Protein AF-A0A847JVL8-F1 (afdb_monomer)

Structure (mmCIF, N/CA/C/O backbone):
data_AF-A0A847JVL8-F1
#
_entry.id   AF-A0A847JVL8-F1
#
loop_
_atom_site.group_PDB
_atom_site.id
_atom_site.type_symbol
_atom_site.label_atom_id
_atom_site.label_alt_id
_atom_site.label_comp_id
_atom_site.label_asym_id
_atom_site.label_entity_id
_atom_site.label_seq_id
_atom_site.pdbx_PDB_ins_code
_atom_site.Cartn_x
_atom_site.Cartn_y
_atom_site.Cartn_z
_atom_site.occupancy
_atom_site.B_iso_or_equiv
_atom_site.auth_seq_id
_atom_site.auth_comp_id
_atom_site.auth_asym_id
_atom_site.auth_atom_id
_atom_site.pdbx_P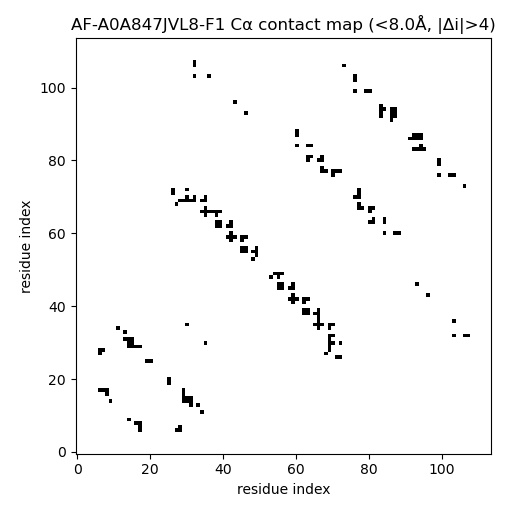DB_model_num
ATOM 1 N N . MET A 1 1 ? 19.037 26.940 -5.414 1.00 39.56 1 MET A N 1
ATOM 2 C CA . MET A 1 1 ? 20.105 25.933 -5.552 1.00 39.56 1 MET A CA 1
ATOM 3 C C . MET A 1 1 ? 19.417 24.586 -5.606 1.00 39.56 1 MET A C 1
ATOM 5 O O . MET A 1 1 ? 18.788 24.220 -4.626 1.00 39.56 1 MET A O 1
ATOM 9 N N . THR A 1 2 ? 19.405 23.917 -6.757 1.00 47.69 2 THR A N 1
ATOM 10 C CA . THR A 1 2 ? 18.968 22.518 -6.842 1.00 47.69 2 THR A CA 1
ATOM 11 C C . THR A 1 2 ? 20.030 21.690 -6.142 1.00 47.69 2 THR A C 1
ATOM 13 O O . THR A 1 2 ? 21.051 21.354 -6.735 1.00 47.69 2 THR A O 1
ATOM 16 N N . GLU A 1 3 ? 19.840 21.480 -4.844 1.00 55.69 3 GLU A N 1
ATOM 17 C CA . GLU A 1 3 ? 20.627 20.542 -4.062 1.00 55.69 3 GLU A CA 1
ATOM 18 C C . GLU A 1 3 ? 20.457 19.184 -4.742 1.00 55.69 3 GLU A C 1
ATOM 20 O O . GLU A 1 3 ? 19.354 18.639 -4.802 1.00 55.69 3 GLU A O 1
ATOM 25 N N . THR A 1 4 ? 21.512 18.705 -5.400 1.00 52.69 4 THR A N 1
ATOM 26 C CA . THR A 1 4 ? 21.492 17.411 -6.072 1.00 52.69 4 THR A CA 1
ATOM 27 C C . THR A 1 4 ? 21.216 16.366 -5.000 1.00 52.69 4 THR A C 1
ATOM 29 O O . THR A 1 4 ? 22.094 16.064 -4.194 1.00 52.69 4 THR A O 1
ATOM 32 N N . LEU A 1 5 ? 19.983 15.859 -4.943 1.00 57.31 5 LEU A N 1
ATOM 33 C CA . LEU A 1 5 ? 19.589 14.796 -4.028 1.00 57.31 5 LEU A CA 1
ATOM 34 C C . LEU A 1 5 ? 20.402 13.554 -4.394 1.00 57.31 5 LEU A C 1
ATOM 36 O O . LEU A 1 5 ? 20.072 12.847 -5.341 1.00 57.31 5 LEU A O 1
ATOM 40 N N . ILE A 1 6 ? 21.507 13.321 -3.681 1.00 60.59 6 ILE A N 1
ATOM 41 C CA . ILE A 1 6 ? 22.305 12.104 -3.829 1.00 60.59 6 ILE A CA 1
ATOM 42 C C . ILE A 1 6 ? 21.497 10.977 -3.174 1.00 60.59 6 ILE A C 1
ATOM 44 O O . ILE A 1 6 ? 21.309 11.005 -1.950 1.00 60.59 6 ILE A O 1
ATOM 48 N N . PRO A 1 7 ? 21.002 9.989 -3.939 1.00 64.19 7 PRO A N 1
ATOM 49 C CA . PRO A 1 7 ? 20.207 8.927 -3.354 1.00 64.19 7 PRO A CA 1
ATOM 50 C C . PRO A 1 7 ? 21.082 8.069 -2.426 1.00 64.19 7 PRO A C 1
ATOM 52 O O . PRO A 1 7 ? 22.225 7.737 -2.742 1.00 64.19 7 PRO A O 1
ATOM 55 N N . LYS A 1 8 ? 20.555 7.724 -1.244 1.00 66.75 8 LYS A N 1
ATOM 56 C CA . LYS A 1 8 ? 21.248 6.878 -0.257 1.00 66.75 8 LYS A CA 1
ATOM 57 C C . LYS A 1 8 ? 20.941 5.400 -0.484 1.00 66.75 8 LYS A C 1
ATOM 59 O O . LYS A 1 8 ? 19.786 5.028 -0.707 1.00 66.75 8 LYS A O 1
ATOM 64 N N . ALA A 1 9 ? 21.965 4.561 -0.332 1.00 67.88 9 ALA A N 1
ATOM 65 C CA . ALA A 1 9 ? 21.848 3.115 -0.480 1.00 67.88 9 ALA A CA 1
ATOM 66 C C . ALA A 1 9 ? 20.924 2.533 0.599 1.00 67.88 9 ALA A C 1
ATOM 68 O O . ALA A 1 9 ? 20.921 2.988 1.749 1.00 67.88 9 ALA A O 1
ATOM 69 N N . LYS A 1 10 ? 20.129 1.523 0.235 1.00 73.44 10 LYS A N 1
ATOM 70 C CA . LYS A 1 10 ? 19.293 0.785 1.194 1.00 73.44 10 LYS A CA 1
ATOM 71 C C . LYS A 1 10 ? 20.093 -0.350 1.821 1.00 73.44 10 LYS A C 1
ATOM 73 O O . LYS A 1 10 ? 21.060 -0.827 1.245 1.00 73.44 10 LYS A O 1
ATOM 78 N N . LYS A 1 11 ? 19.631 -0.827 2.981 1.00 79.62 11 LYS A N 1
ATOM 79 C CA . LYS A 1 11 ? 20.130 -2.069 3.598 1.00 79.62 11 LYS A CA 1
ATOM 80 C C . LYS A 1 11 ? 19.578 -3.347 2.939 1.00 79.62 11 LYS A C 1
ATOM 82 O O . LYS A 1 11 ? 19.970 -4.433 3.338 1.00 79.62 11 LYS A O 1
ATOM 87 N N . CYS A 1 12 ? 18.640 -3.234 1.994 1.00 78.75 12 CYS A N 1
ATOM 88 C CA . CYS A 1 12 ? 18.097 -4.384 1.270 1.00 78.75 12 CYS A CA 1
ATOM 89 C C . CYS A 1 12 ? 19.124 -4.885 0.242 1.00 78.75 12 CYS A C 1
ATOM 91 O O . CYS A 1 12 ? 19.646 -4.081 -0.527 1.00 78.75 12 CYS A O 1
ATOM 93 N N . GLY A 1 13 ? 19.397 -6.194 0.239 1.00 78.38 13 GLY A N 1
ATOM 94 C CA . GLY A 1 13 ? 20.389 -6.819 -0.644 1.00 78.38 13 GLY A CA 1
ATOM 95 C C . GLY A 1 13 ? 19.943 -6.977 -2.101 1.00 78.38 13 GLY A C 1
ATOM 96 O O . GLY A 1 13 ? 20.796 -7.079 -2.973 1.00 78.38 13 GLY A O 1
ATOM 97 N N . ASN A 1 14 ? 18.631 -6.941 -2.361 1.00 81.31 14 ASN A N 1
ATOM 98 C CA . ASN A 1 14 ? 18.052 -7.149 -3.693 1.00 81.31 14 ASN A CA 1
ATOM 99 C C . ASN A 1 14 ? 17.703 -5.835 -4.411 1.00 81.31 14 ASN A C 1
ATOM 101 O O . ASN A 1 14 ? 17.190 -5.857 -5.529 1.00 81.31 14 ASN A O 1
ATOM 105 N N . CYS A 1 15 ? 17.959 -4.678 -3.788 1.00 77.44 15 CYS A N 1
ATOM 106 C CA . CYS A 1 15 ? 17.796 -3.397 -4.468 1.00 77.44 15 CYS A CA 1
ATOM 107 C C . CYS A 1 15 ? 18.877 -3.213 -5.538 1.00 77.44 15 CYS A C 1
ATOM 109 O O . CYS A 1 15 ? 20.048 -3.502 -5.269 1.00 77.44 15 CYS A O 1
ATOM 111 N N . PRO A 1 16 ? 18.523 -2.673 -6.717 1.00 71.69 16 PRO A N 1
ATOM 112 C CA . PRO A 1 16 ? 19.517 -2.352 -7.723 1.00 71.69 16 PRO A CA 1
ATOM 113 C C . PRO A 1 16 ? 20.543 -1.352 -7.159 1.00 71.69 16 PRO A C 1
ATOM 115 O O . PRO A 1 16 ? 20.204 -0.522 -6.303 1.00 71.69 16 PRO A O 1
ATOM 118 N N . PRO A 1 17 ? 21.810 -1.424 -7.610 1.00 65.94 17 PRO A N 1
ATOM 119 C CA . PRO A 1 17 ? 22.843 -0.509 -7.152 1.00 65.94 17 PRO A CA 1
ATOM 120 C C . PRO A 1 17 ? 22.453 0.940 -7.462 1.00 65.94 17 PRO A C 1
ATOM 122 O O . PRO A 1 17 ? 21.708 1.214 -8.402 1.00 65.94 17 PRO A O 1
ATOM 125 N N . LEU A 1 18 ? 22.991 1.879 -6.680 1.00 65.56 18 LEU A N 1
ATOM 126 C CA . LEU A 1 18 ? 22.874 3.313 -6.946 1.00 65.56 18 LEU A CA 1
ATOM 127 C C . LEU A 1 18 ? 23.564 3.653 -8.270 1.00 65.56 18 LEU A C 1
ATOM 129 O O . LEU A 1 18 ? 24.734 4.025 -8.308 1.00 65.56 18 LEU A O 1
ATOM 133 N N . VAL A 1 19 ? 22.833 3.521 -9.366 1.00 58.25 19 VAL A N 1
ATOM 134 C CA . VAL A 1 19 ? 23.227 4.033 -10.671 1.00 58.25 19 VAL A CA 1
ATOM 135 C C . VAL A 1 19 ? 22.430 5.312 -10.872 1.00 58.25 19 VAL A C 1
ATOM 137 O O . VAL A 1 19 ? 21.218 5.308 -10.693 1.00 58.25 19 VAL A O 1
ATOM 140 N N . VAL A 1 20 ? 23.094 6.417 -11.208 1.00 55.91 20 VAL A N 1
ATOM 141 C CA . VAL A 1 20 ? 22.429 7.649 -11.658 1.00 55.91 20 VAL A CA 1
ATOM 142 C C . VAL A 1 20 ? 22.221 7.508 -13.173 1.00 55.91 20 VAL A C 1
ATOM 144 O O . VAL A 1 20 ? 23.179 7.717 -13.924 1.00 55.91 20 VAL A O 1
ATOM 147 N N . PRO A 1 21 ? 21.048 7.066 -13.674 1.00 51.31 21 PRO A N 1
ATOM 148 C CA . PRO A 1 21 ? 20.841 6.900 -15.105 1.00 51.31 21 PRO A CA 1
ATOM 149 C C . PRO A 1 21 ? 20.854 8.248 -15.835 1.00 51.31 21 PRO A C 1
ATOM 151 O O . PRO A 1 21 ? 20.365 9.257 -15.341 1.00 51.31 21 PRO A O 1
ATOM 154 N N . ARG A 1 22 ? 21.356 8.242 -17.077 1.00 47.38 22 ARG A N 1
ATOM 155 C CA . ARG A 1 22 ? 21.321 9.386 -18.013 1.00 47.38 22 ARG A CA 1
ATOM 156 C C . ARG A 1 22 ? 19.922 9.673 -18.596 1.00 47.38 22 ARG A C 1
ATOM 158 O O . ARG A 1 22 ? 19.805 10.483 -19.510 1.00 47.38 22 ARG A O 1
ATOM 165 N N . ARG A 1 23 ? 18.876 8.965 -18.149 1.00 47.88 23 ARG A N 1
ATOM 166 C CA . ARG A 1 23 ? 17.490 9.140 -18.621 1.00 47.88 23 ARG A CA 1
ATOM 167 C C . ARG A 1 23 ? 16.753 10.150 -17.743 1.00 47.88 23 ARG A C 1
ATOM 169 O O . ARG A 1 23 ? 17.038 10.275 -16.562 1.00 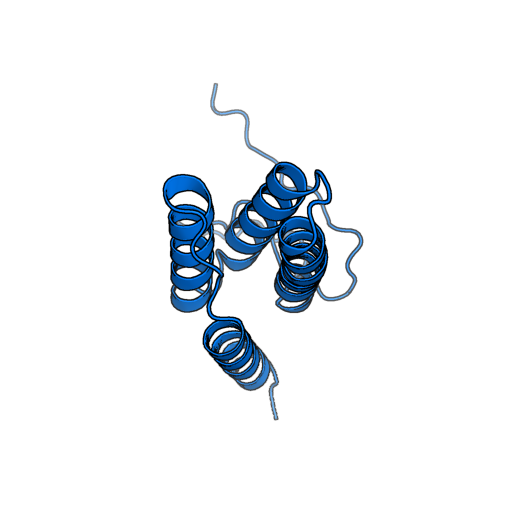47.88 23 ARG A O 1
ATOM 176 N N . SER A 1 24 ? 15.781 10.834 -18.340 1.00 50.91 24 SER A N 1
ATOM 177 C CA . SER A 1 24 ? 15.000 11.936 -17.759 1.00 50.91 24 SER A CA 1
ATOM 178 C C . SER A 1 24 ? 14.103 11.567 -16.568 1.00 50.91 24 SER A C 1
ATOM 180 O O . SER A 1 24 ? 13.550 12.472 -15.951 1.00 50.91 24 SER A O 1
ATOM 182 N N . TYR A 1 25 ? 13.962 10.282 -16.227 1.00 52.34 25 TYR A N 1
ATOM 183 C CA . TYR A 1 25 ? 13.251 9.837 -15.029 1.00 52.34 25 TYR A CA 1
ATOM 184 C C . TYR A 1 25 ? 14.159 8.940 -14.186 1.00 52.34 25 TYR A C 1
ATOM 186 O O . TYR A 1 25 ? 14.300 7.743 -14.437 1.00 52.34 25 TYR A O 1
ATOM 194 N N . THR A 1 26 ? 14.821 9.553 -13.213 1.00 54.72 26 THR A N 1
ATOM 195 C CA . THR A 1 26 ? 15.484 8.878 -12.100 1.00 54.72 26 THR A CA 1
ATOM 196 C C . THR A 1 26 ? 14.423 8.633 -11.026 1.00 54.72 26 THR A C 1
ATOM 198 O O . THR A 1 26 ? 13.908 9.620 -10.494 1.00 54.72 26 THR A O 1
ATOM 201 N N . PRO A 1 27 ? 14.093 7.376 -10.667 1.00 58.91 27 PRO A N 1
ATOM 202 C CA . PRO A 1 27 ? 13.374 7.116 -9.426 1.00 58.91 27 PRO A CA 1
ATOM 203 C C . PRO A 1 27 ? 14.122 7.802 -8.284 1.00 58.91 27 PRO A C 1
ATOM 205 O O . PRO A 1 27 ? 15.358 7.776 -8.249 1.00 58.91 27 PRO A O 1
ATOM 208 N N . THR A 1 28 ? 13.396 8.412 -7.351 1.00 60.78 28 THR A N 1
ATOM 209 C CA . THR A 1 28 ? 14.016 9.190 -6.262 1.00 60.78 28 THR A CA 1
ATOM 210 C C . THR A 1 28 ? 14.935 8.303 -5.409 1.00 60.78 28 THR A C 1
ATOM 212 O O . THR A 1 28 ? 15.902 8.778 -4.807 1.00 60.78 28 THR A O 1
ATOM 215 N N . ARG A 1 29 ? 14.678 6.985 -5.406 1.00 64.56 29 ARG A N 1
ATOM 216 C CA . ARG A 1 29 ? 15.486 5.962 -4.743 1.00 64.56 29 ARG A CA 1
ATOM 217 C C . ARG A 1 29 ? 15.361 4.610 -5.479 1.00 64.56 29 ARG A C 1
ATOM 219 O O . ARG A 1 29 ? 14.237 4.179 -5.707 1.00 64.56 29 ARG A O 1
ATOM 226 N N . PRO A 1 30 ? 16.462 3.912 -5.823 1.00 73.88 30 PRO A N 1
ATOM 227 C CA . PRO A 1 30 ? 16.389 2.593 -6.461 1.00 73.88 30 PRO A CA 1
ATOM 228 C C . PRO A 1 30 ? 15.775 1.565 -5.508 1.00 73.88 30 PRO A C 1
ATOM 230 O O . PRO A 1 30 ? 16.287 1.369 -4.408 1.00 73.88 30 PRO A O 1
ATOM 233 N N . SER A 1 31 ? 14.685 0.923 -5.911 1.00 84.81 31 SER A N 1
ATOM 234 C CA . SER A 1 31 ? 13.860 0.047 -5.068 1.00 84.81 31 SER A CA 1
ATOM 235 C C . SER A 1 31 ? 13.740 -1.335 -5.709 1.00 84.81 31 SER A C 1
ATOM 237 O O . SER A 1 31 ? 13.928 -1.474 -6.909 1.00 84.81 31 SER A O 1
ATOM 239 N N . CYS A 1 32 ? 13.456 -2.372 -4.920 1.00 89.56 32 CYS A N 1
ATOM 240 C CA . CYS A 1 32 ? 13.084 -3.688 -5.449 1.00 89.56 32 CYS A CA 1
ATOM 241 C C . CYS A 1 32 ? 11.657 -4.032 -5.024 1.00 89.56 32 CYS A C 1
ATOM 243 O O . CYS A 1 32 ? 11.117 -3.427 -4.092 1.00 89.56 32 CYS A O 1
ATOM 245 N N . ILE A 1 33 ? 11.067 -5.033 -5.676 1.00 92.75 33 ILE A N 1
ATOM 246 C CA . ILE A 1 33 ? 9.687 -5.440 -5.398 1.00 92.75 33 ILE A CA 1
ATOM 247 C C . ILE A 1 33 ? 9.496 -5.875 -3.937 1.00 92.75 33 ILE A C 1
ATOM 249 O O . ILE A 1 33 ? 8.495 -5.537 -3.317 1.00 92.75 33 ILE A O 1
ATOM 253 N N . GLU A 1 34 ? 10.511 -6.491 -3.328 1.00 93.00 34 GLU A N 1
ATOM 254 C CA . GLU A 1 34 ? 10.496 -6.889 -1.914 1.00 93.00 34 GLU A CA 1
ATOM 255 C C . GLU A 1 34 ? 10.411 -5.693 -0.957 1.00 93.00 34 GLU A C 1
ATOM 257 O O . GLU A 1 34 ? 9.858 -5.800 0.139 1.00 93.00 34 GLU A O 1
ATOM 262 N N . CYS A 1 35 ? 10.948 -4.530 -1.342 1.00 94.06 35 CYS A N 1
ATOM 263 C CA . CYS A 1 35 ? 10.786 -3.327 -0.534 1.00 94.06 35 CYS A CA 1
ATOM 264 C C . CYS A 1 35 ? 9.336 -2.838 -0.575 1.00 94.06 35 CYS A C 1
ATOM 266 O O . CYS A 1 35 ? 8.804 -2.506 0.486 1.00 94.06 35 CYS A O 1
ATOM 268 N N . VAL A 1 36 ? 8.685 -2.866 -1.744 1.00 95.81 36 VAL A N 1
ATOM 269 C CA . VAL A 1 36 ? 7.250 -2.562 -1.871 1.00 95.81 36 VAL A CA 1
ATOM 270 C C . VAL A 1 36 ? 6.432 -3.519 -1.004 1.00 95.81 36 VAL A C 1
ATOM 272 O O . VAL A 1 36 ? 5.646 -3.073 -0.169 1.00 95.81 36 VAL A O 1
ATOM 275 N N . GLU A 1 37 ? 6.678 -4.825 -1.123 1.00 96.12 37 GLU A N 1
ATOM 276 C CA . GLU A 1 37 ? 5.993 -5.872 -0.353 1.00 96.12 37 GLU A CA 1
ATOM 277 C C . GLU A 1 37 ? 6.162 -5.700 1.152 1.00 96.12 37 GLU A C 1
ATOM 279 O O . GLU A 1 37 ? 5.190 -5.776 1.899 1.00 96.12 37 GLU A O 1
ATOM 284 N N . LYS A 1 38 ? 7.379 -5.404 1.616 1.00 96.50 38 LYS A N 1
ATOM 285 C CA . LYS A 1 38 ? 7.652 -5.135 3.032 1.00 96.50 38 LYS A CA 1
ATOM 286 C C . LYS A 1 38 ? 6.790 -3.982 3.558 1.00 96.50 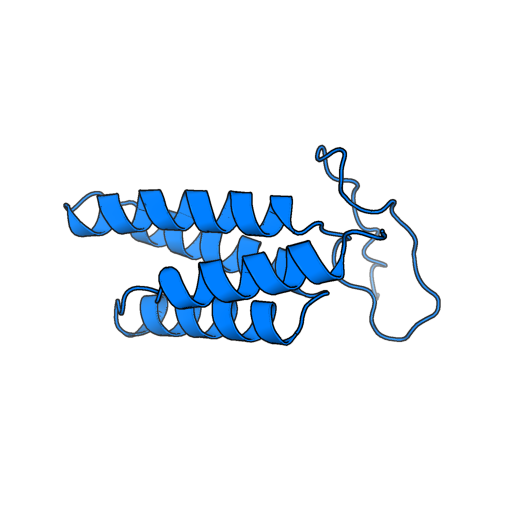38 LYS A C 1
ATOM 288 O O . LYS A 1 38 ? 6.266 -4.068 4.669 1.00 96.50 38 LYS A O 1
ATOM 293 N N . HIS A 1 39 ? 6.649 -2.898 2.793 1.00 98.19 39 HIS A N 1
ATOM 294 C CA . HIS A 1 39 ? 5.833 -1.756 3.208 1.00 98.19 39 HIS A CA 1
ATOM 295 C C . HIS A 1 39 ? 4.327 -2.056 3.113 1.00 98.19 39 HIS A C 1
ATOM 297 O O . HIS A 1 39 ? 3.598 -1.727 4.048 1.00 98.19 39 HIS A O 1
ATOM 303 N N . LEU A 1 40 ? 3.867 -2.757 2.072 1.00 98.12 40 LEU A N 1
ATOM 304 C CA . LEU A 1 40 ? 2.471 -3.200 1.963 1.00 98.12 40 LEU A CA 1
ATOM 305 C C . LEU A 1 40 ? 2.078 -4.187 3.068 1.00 98.12 40 LEU A C 1
ATOM 307 O O . LEU A 1 40 ? 1.014 -4.032 3.660 1.00 98.12 40 LEU A O 1
ATOM 311 N N . GLY A 1 41 ? 2.945 -5.138 3.417 1.00 98.00 41 GLY A N 1
ATOM 312 C CA . GLY A 1 41 ? 2.713 -6.080 4.513 1.00 98.00 41 GLY A CA 1
ATOM 313 C C . GLY A 1 41 ? 2.599 -5.380 5.869 1.00 98.00 41 GLY A C 1
ATOM 314 O O . GLY A 1 41 ? 1.700 -5.681 6.653 1.00 98.00 41 GLY A O 1
ATOM 315 N N . ALA A 1 42 ? 3.446 -4.379 6.129 1.00 98.38 42 ALA A N 1
ATOM 316 C CA . ALA A 1 42 ? 3.321 -3.556 7.330 1.00 98.38 42 ALA A CA 1
ATOM 317 C C . ALA A 1 42 ? 1.999 -2.765 7.351 1.00 98.38 42 ALA A C 1
ATOM 319 O O . ALA A 1 42 ? 1.331 -2.712 8.384 1.00 98.38 42 ALA A O 1
ATOM 320 N N . ALA A 1 43 ? 1.586 -2.185 6.218 1.00 98.31 43 ALA A N 1
ATOM 321 C CA . ALA A 1 43 ? 0.298 -1.503 6.111 1.00 98.31 43 ALA A CA 1
ATOM 322 C C . ALA A 1 43 ? -0.884 -2.458 6.341 1.00 98.31 43 ALA A C 1
ATOM 324 O O . ALA A 1 43 ? -1.811 -2.102 7.062 1.00 98.31 43 ALA A O 1
ATOM 325 N N . TYR A 1 44 ? -0.837 -3.669 5.782 1.00 98.19 44 TYR A N 1
ATOM 326 C CA . TYR A 1 44 ? -1.874 -4.691 5.932 1.00 98.19 44 TYR A CA 1
ATOM 327 C C . TYR A 1 44 ? -2.149 -5.028 7.404 1.00 98.19 44 TYR A C 1
ATOM 329 O O . TYR A 1 44 ? -3.297 -4.980 7.854 1.00 98.19 44 TYR A O 1
ATOM 337 N N . VAL A 1 45 ? -1.091 -5.307 8.174 1.00 97.94 45 VAL A N 1
ATOM 338 C CA . VAL A 1 45 ? -1.204 -5.614 9.609 1.00 97.94 45 VAL A CA 1
ATOM 339 C C . VAL A 1 45 ? -1.788 -4.422 10.365 1.00 97.94 45 VAL A C 1
ATOM 341 O O . VAL A 1 45 ? -2.807 -4.557 11.038 1.00 97.94 45 VAL A O 1
ATOM 344 N N . LEU A 1 46 ? -1.209 -3.233 10.182 1.00 97.88 46 LEU A N 1
ATOM 345 C CA . LEU A 1 46 ? -1.620 -2.039 10.923 1.00 97.88 46 LEU A CA 1
ATOM 346 C C . LEU A 1 46 ? -3.048 -1.586 10.582 1.00 97.88 46 LEU A C 1
ATOM 348 O O . LEU A 1 46 ? -3.734 -1.045 11.447 1.00 97.88 46 LEU A O 1
ATOM 352 N N . LEU A 1 47 ? -3.513 -1.783 9.342 1.00 96.94 47 LEU A N 1
ATOM 353 C CA . LEU A 1 47 ? -4.903 -1.506 8.962 1.00 96.94 47 LEU A CA 1
ATOM 354 C C . LEU A 1 47 ? -5.878 -2.528 9.542 1.00 96.94 47 LEU A C 1
ATOM 356 O O . LEU A 1 47 ? -6.992 -2.153 9.905 1.00 96.94 47 LEU A O 1
ATOM 360 N N . THR A 1 48 ? -5.463 -3.787 9.669 1.00 95.94 48 THR A N 1
ATOM 361 C CA . THR A 1 48 ? -6.259 -4.821 10.341 1.00 95.94 48 THR A CA 1
ATOM 362 C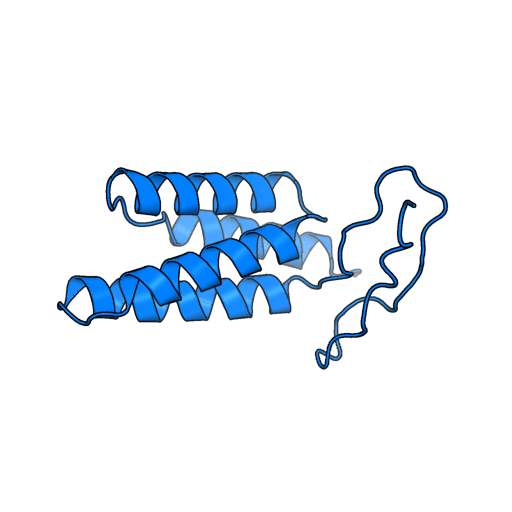 C . THR A 1 48 ? -6.425 -4.484 11.822 1.00 95.94 48 THR A C 1
ATOM 364 O O . THR A 1 48 ? -7.550 -4.390 12.301 1.00 95.94 48 THR A O 1
ATOM 367 N N . GLU A 1 49 ? -5.334 -4.159 12.515 1.00 96.75 49 GLU A N 1
ATOM 368 C CA . GLU A 1 49 ? -5.372 -3.707 13.912 1.00 96.75 49 GLU A CA 1
ATOM 369 C C . GLU A 1 49 ? -6.172 -2.398 14.060 1.00 96.75 49 GLU A C 1
ATOM 371 O O . GLU A 1 49 ? -6.966 -2.229 14.984 1.00 96.75 49 GLU A O 1
ATOM 376 N N . ALA A 1 50 ? -6.045 -1.460 13.119 1.00 95.00 50 ALA A N 1
ATOM 377 C CA . ALA A 1 50 ? -6.837 -0.234 13.152 1.00 95.00 50 ALA A CA 1
ATOM 378 C C . ALA A 1 50 ? -8.352 -0.491 13.065 1.00 95.00 50 ALA A C 1
ATOM 380 O O . ALA A 1 50 ? -9.125 0.261 13.660 1.00 95.00 50 ALA A O 1
ATOM 381 N N . ARG A 1 51 ? -8.792 -1.549 12.366 1.00 93.38 51 ARG A N 1
ATOM 382 C CA . ARG A 1 51 ? -10.208 -1.964 12.336 1.00 93.38 51 ARG A CA 1
ATOM 383 C C . ARG A 1 51 ? -10.687 -2.534 13.668 1.00 93.38 51 ARG A C 1
ATOM 385 O O . ARG A 1 51 ? -11.873 -2.434 13.961 1.00 93.38 51 ARG A O 1
ATOM 392 N N . GLU A 1 52 ? -9.783 -3.087 14.469 1.00 94.19 52 GLU A N 1
ATOM 393 C CA . GLU A 1 52 ? -10.062 -3.562 15.830 1.00 94.19 52 GLU A CA 1
ATOM 394 C C . GLU A 1 52 ? -10.024 -2.430 16.875 1.00 94.19 52 GLU A C 1
ATOM 396 O O . GLU A 1 52 ? -10.288 -2.657 18.053 1.00 94.19 52 GLU A O 1
ATOM 401 N N . GLY A 1 53 ? -9.748 -1.190 16.450 1.00 92.69 53 GLY A N 1
ATOM 402 C CA . GLY A 1 53 ? -9.768 -0.000 17.304 1.00 92.69 53 GLY A CA 1
ATOM 403 C C . GLY A 1 53 ? -8.395 0.452 17.803 1.00 92.69 53 GLY A C 1
ATOM 404 O O . GLY A 1 53 ? -8.315 1.417 18.565 1.00 92.69 53 GLY A O 1
ATOM 405 N N . TYR A 1 54 ? -7.303 -0.184 17.365 1.00 94.88 54 TYR A N 1
ATOM 406 C CA . TYR A 1 54 ? -5.953 0.262 17.707 1.00 94.88 54 TYR A CA 1
ATOM 407 C C . TYR A 1 54 ? -5.569 1.555 16.964 1.00 94.88 54 TYR A C 1
ATOM 409 O O . TYR A 1 54 ? -5.894 1.771 15.794 1.00 94.88 54 TYR A O 1
ATOM 417 N N . ALA A 1 55 ? -4.815 2.434 17.628 1.00 93.25 55 ALA A N 1
ATOM 418 C CA . ALA A 1 55 ? -4.441 3.753 17.108 1.00 93.25 55 ALA A CA 1
ATOM 419 C C . ALA A 1 55 ? -3.272 3.713 16.094 1.00 93.25 55 ALA A C 1
ATOM 421 O O . ALA A 1 55 ? -2.288 4.444 16.227 1.00 93.25 55 ALA A O 1
ATOM 422 N N . TYR A 1 56 ? -3.366 2.869 15.062 1.00 95.56 56 TYR A N 1
ATOM 423 C CA . TYR A 1 56 ? -2.298 2.651 14.073 1.00 95.56 56 TYR A CA 1
ATOM 424 C C . TYR A 1 56 ? -2.560 3.243 12.688 1.00 95.56 56 TYR A C 1
ATOM 426 O O . TYR A 1 56 ? -1.679 3.202 11.829 1.00 95.56 56 TYR A O 1
ATOM 434 N N . ARG A 1 57 ? -3.719 3.878 12.482 1.00 94.38 57 ARG A N 1
ATO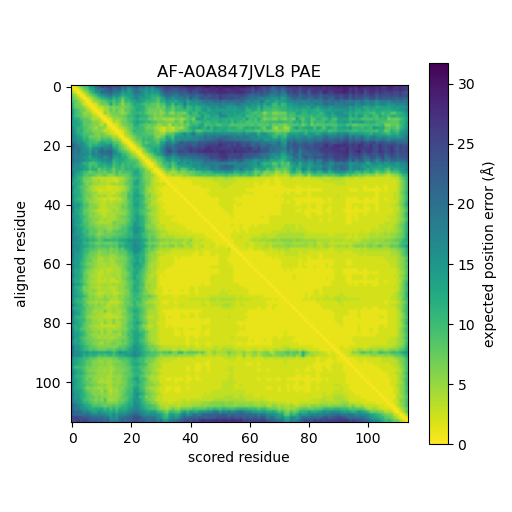M 435 C CA . ARG A 1 57 ? -4.155 4.441 11.190 1.00 94.38 57 ARG A CA 1
ATOM 436 C C . ARG A 1 57 ? -3.094 5.314 10.514 1.00 94.38 57 ARG A C 1
ATOM 438 O O . ARG A 1 57 ? -2.754 5.089 9.357 1.00 94.38 57 ARG A O 1
ATOM 445 N N . LEU A 1 58 ? -2.527 6.279 11.242 1.00 96.06 58 LEU A N 1
ATOM 446 C CA . LEU A 1 58 ? -1.506 7.183 10.694 1.00 96.06 58 LEU A CA 1
ATOM 447 C C . LEU A 1 58 ? -0.222 6.441 10.303 1.00 96.06 58 LEU A C 1
ATOM 449 O O . LEU A 1 58 ? 0.376 6.741 9.272 1.00 96.06 58 LEU A O 1
ATOM 453 N N . ARG A 1 59 ? 0.182 5.443 11.098 1.00 97.50 59 ARG A N 1
ATOM 454 C CA . ARG A 1 59 ? 1.356 4.619 10.796 1.00 97.50 59 ARG A CA 1
ATOM 455 C C . ARG A 1 59 ? 1.115 3.772 9.547 1.00 97.50 59 ARG A C 1
ATOM 457 O O . ARG A 1 59 ? 1.978 3.724 8.678 1.00 97.50 59 ARG A O 1
ATOM 464 N N . ALA A 1 60 ? -0.064 3.168 9.428 1.00 97.75 60 ALA A N 1
ATOM 465 C CA . ALA A 1 60 ? -0.451 2.388 8.261 1.00 97.75 60 ALA A CA 1
ATOM 466 C C . ALA A 1 60 ? -0.446 3.226 6.972 1.00 97.75 60 ALA A C 1
ATOM 468 O O . ALA A 1 60 ? 0.111 2.811 5.960 1.00 97.75 60 ALA A O 1
ATOM 469 N N . VAL A 1 61 ? -0.987 4.447 7.035 1.00 97.62 61 VAL A N 1
ATOM 470 C CA . VAL A 1 61 ? -0.937 5.420 5.932 1.00 97.62 61 VAL A CA 1
ATOM 471 C C . VAL A 1 61 ? 0.504 5.760 5.545 1.00 97.62 61 VAL A C 1
ATOM 473 O O . VAL A 1 61 ? 0.806 5.846 4.356 1.00 97.62 61 VAL A O 1
ATOM 476 N N . GLY A 1 62 ? 1.398 5.917 6.526 1.00 98.00 62 GLY A N 1
ATOM 477 C CA . GLY A 1 62 ? 2.829 6.096 6.275 1.00 98.00 62 GLY A CA 1
ATOM 478 C C . GLY A 1 62 ? 3.436 4.918 5.511 1.00 98.00 62 GLY A C 1
ATOM 479 O O . GLY A 1 62 ? 4.140 5.123 4.530 1.00 98.00 62 GLY A O 1
ATOM 480 N N . HIS A 1 63 ? 3.100 3.681 5.881 1.00 98.44 63 HIS A N 1
ATOM 481 C CA . HIS A 1 63 ? 3.566 2.498 5.151 1.00 98.44 63 HIS A CA 1
ATOM 482 C C . HIS A 1 63 ? 3.007 2.405 3.725 1.00 98.44 63 HIS A C 1
ATOM 484 O O . HIS A 1 63 ? 3.748 2.027 2.823 1.00 98.44 63 HIS A O 1
ATOM 490 N N . LEU A 1 64 ? 1.753 2.807 3.488 1.00 98.25 64 LEU A N 1
ATOM 491 C CA . LEU A 1 64 ? 1.213 2.911 2.127 1.00 98.25 64 LEU A CA 1
ATOM 492 C C . LEU A 1 64 ? 1.947 3.973 1.293 1.00 98.25 64 LEU A C 1
ATOM 494 O O . LEU A 1 64 ? 2.171 3.764 0.106 1.00 98.25 64 LEU A O 1
ATOM 498 N N . PHE A 1 65 ? 2.340 5.096 1.900 1.00 97.44 65 PHE A N 1
ATOM 499 C CA . PHE A 1 65 ? 3.128 6.127 1.219 1.00 97.44 65 PHE A CA 1
ATOM 500 C C . PHE A 1 65 ? 4.531 5.630 0.848 1.00 97.44 65 PHE A C 1
ATOM 502 O O . PHE A 1 65 ? 4.967 5.827 -0.280 1.00 97.44 65 PHE A O 1
ATOM 509 N N . GLU A 1 66 ? 5.215 4.940 1.762 1.00 96.62 66 GLU A N 1
ATOM 510 C CA . GLU A 1 66 ? 6.516 4.328 1.466 1.00 96.62 66 GLU A CA 1
ATOM 511 C C . GLU A 1 66 ? 6.389 3.270 0.360 1.00 96.62 66 GLU A C 1
ATOM 513 O O . GLU A 1 66 ? 7.197 3.246 -0.559 1.00 96.62 66 GLU A O 1
ATOM 518 N N . ALA A 1 67 ? 5.347 2.430 0.385 1.00 97.31 67 ALA A N 1
ATOM 519 C CA . ALA A 1 67 ? 5.094 1.468 -0.688 1.00 97.31 67 ALA A CA 1
ATOM 520 C C . ALA A 1 67 ? 4.861 2.153 -2.050 1.00 97.31 67 ALA A C 1
ATOM 522 O O . ALA A 1 67 ? 5.349 1.664 -3.067 1.00 97.31 67 ALA A O 1
ATOM 523 N N . GLU A 1 68 ? 4.148 3.285 -2.075 1.00 96.62 68 GLU A N 1
ATOM 524 C CA . GLU A 1 68 ? 3.947 4.096 -3.284 1.00 96.62 68 GLU A CA 1
ATOM 525 C C . GLU A 1 68 ? 5.278 4.632 -3.831 1.00 96.62 68 GLU A C 1
ATOM 527 O O . GLU A 1 68 ? 5.522 4.532 -5.036 1.00 96.62 68 GLU A O 1
ATOM 532 N N . ASP A 1 69 ? 6.140 5.182 -2.970 1.00 93.56 69 ASP A N 1
ATOM 533 C CA . ASP A 1 69 ? 7.451 5.715 -3.367 1.00 93.56 69 ASP A CA 1
ATOM 534 C C . ASP A 1 69 ? 8.383 4.606 -3.879 1.00 93.56 69 ASP A C 1
ATOM 536 O O . ASP A 1 69 ? 9.018 4.733 -4.927 1.00 93.56 69 ASP A O 1
ATOM 540 N N . GLU A 1 70 ? 8.392 3.464 -3.193 1.00 92.94 70 GLU A N 1
ATOM 541 C CA . GLU A 1 70 ? 9.179 2.290 -3.566 1.00 92.94 70 GLU A CA 1
ATOM 542 C C . GLU A 1 70 ? 8.721 1.677 -4.903 1.00 92.94 70 GLU A C 1
ATOM 544 O O . GLU A 1 70 ? 9.515 1.030 -5.583 1.00 92.94 70 GLU A O 1
ATOM 549 N N . ALA A 1 71 ? 7.470 1.907 -5.313 1.00 93.88 71 ALA A N 1
ATOM 550 C CA . ALA A 1 71 ? 6.894 1.360 -6.537 1.00 93.88 71 ALA A CA 1
ATOM 551 C C . ALA A 1 71 ? 7.065 2.245 -7.787 1.00 93.88 71 ALA A C 1
ATOM 553 O O . ALA A 1 71 ? 6.547 1.879 -8.840 1.00 93.88 71 ALA A O 1
ATOM 554 N N . GLN A 1 72 ? 7.778 3.381 -7.716 1.00 90.12 72 GLN A N 1
ATOM 555 C CA . GLN A 1 72 ? 7.936 4.341 -8.832 1.00 90.12 72 GLN A CA 1
ATOM 556 C C . GLN A 1 72 ? 8.405 3.717 -10.161 1.00 90.12 72 GLN A C 1
ATOM 558 O O . GLN A 1 72 ? 8.088 4.239 -11.228 1.00 90.12 72 GLN A O 1
ATOM 563 N N . GLU A 1 73 ? 9.148 2.608 -10.113 1.00 88.50 73 GLU A N 1
ATOM 564 C CA . GLU A 1 73 ? 9.618 1.883 -11.301 1.00 88.50 73 GLU A CA 1
ATOM 565 C C . GLU A 1 73 ? 8.502 1.108 -12.031 1.00 88.50 73 GLU A C 1
ATOM 567 O O . GLU A 1 73 ? 8.623 0.835 -13.225 1.00 88.50 73 GLU A O 1
ATOM 572 N N . TRP A 1 74 ? 7.387 0.806 -11.357 1.00 92.25 74 TRP A N 1
ATOM 573 C CA . TRP A 1 74 ? 6.252 0.050 -11.895 1.00 92.25 74 TRP A CA 1
ATOM 574 C C . TRP A 1 74 ? 4.985 0.923 -11.908 1.00 92.25 74 TRP A C 1
ATOM 576 O O . TRP A 1 74 ? 4.216 0.897 -10.945 1.00 92.25 74 TRP A O 1
ATOM 586 N N . PRO A 1 75 ? 4.712 1.683 -12.991 1.00 91.94 75 PRO A N 1
ATOM 587 C CA . PRO A 1 75 ? 3.660 2.704 -13.010 1.00 91.94 75 PRO A CA 1
ATOM 588 C C . PRO A 1 75 ? 2.261 2.201 -12.637 1.00 91.94 75 PRO A C 1
ATOM 590 O O . PRO A 1 75 ? 1.531 2.894 -11.931 1.00 91.94 75 PRO A O 1
ATOM 593 N N . GLU A 1 76 ? 1.885 0.995 -13.077 1.00 95.12 76 GLU A N 1
ATOM 594 C CA . GLU A 1 76 ? 0.584 0.399 -12.742 1.00 95.12 76 GLU A CA 1
ATOM 595 C C . GLU A 1 76 ? 0.473 0.093 -11.241 1.00 95.12 76 GLU A C 1
ATOM 597 O O . GLU A 1 76 ? -0.535 0.418 -10.613 1.00 95.12 76 GLU A O 1
ATOM 602 N N . LEU A 1 77 ? 1.519 -0.497 -10.655 1.00 96.56 77 LEU A N 1
ATOM 603 C CA . LEU A 1 77 ? 1.570 -0.816 -9.230 1.00 96.56 77 LEU A CA 1
ATOM 604 C C . LEU A 1 77 ? 1.616 0.465 -8.386 1.00 96.56 77 LEU A C 1
ATOM 606 O O . LEU A 1 77 ? 0.853 0.593 -7.432 1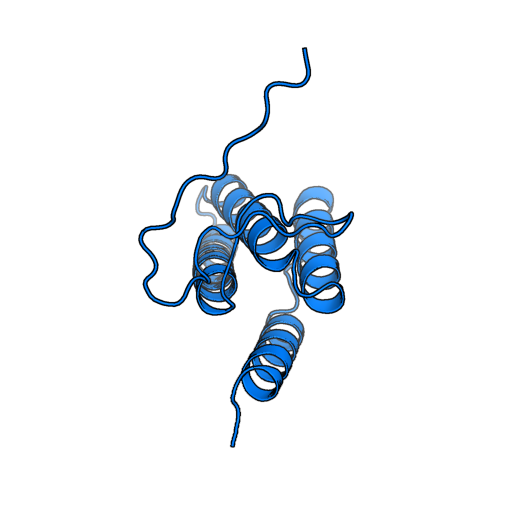.00 96.56 77 LEU A O 1
ATOM 610 N N . HIS A 1 78 ? 2.436 1.444 -8.775 1.00 95.81 78 HIS A N 1
ATOM 611 C CA . HIS A 1 78 ? 2.486 2.764 -8.145 1.00 95.81 78 HIS A CA 1
ATOM 612 C C . HIS A 1 78 ? 1.106 3.435 -8.120 1.00 95.81 78 HIS A C 1
ATOM 614 O O . HIS A 1 78 ? 0.655 3.888 -7.067 1.00 95.81 78 HIS A O 1
ATOM 620 N N . ALA A 1 79 ? 0.406 3.461 -9.259 1.00 97.56 79 ALA A N 1
ATOM 621 C CA . ALA A 1 79 ? -0.924 4.053 -9.357 1.00 97.56 79 ALA A CA 1
ATOM 622 C C . ALA A 1 79 ? -1.950 3.329 -8.470 1.00 97.56 79 ALA A C 1
ATOM 624 O O . ALA A 1 79 ? -2.739 3.991 -7.795 1.00 97.56 79 ALA A O 1
ATOM 625 N N . ALA A 1 80 ? -1.910 1.994 -8.424 1.00 98.38 80 ALA A N 1
ATOM 626 C CA . ALA A 1 80 ? -2.799 1.198 -7.579 1.00 98.38 80 ALA A CA 1
ATOM 627 C C . ALA A 1 80 ? -2.572 1.470 -6.081 1.00 98.38 80 ALA A C 1
ATOM 629 O O . ALA A 1 80 ? -3.527 1.697 -5.338 1.00 98.38 80 ALA A O 1
ATOM 630 N N . ILE A 1 81 ? -1.312 1.527 -5.635 1.00 98.44 81 ILE A N 1
ATOM 631 C CA . ILE A 1 81 ? -0.977 1.829 -4.234 1.00 98.44 81 ILE A CA 1
ATOM 632 C C . ILE A 1 81 ? -1.387 3.264 -3.877 1.00 98.44 81 ILE A C 1
ATOM 634 O O . ILE A 1 81 ? -1.958 3.499 -2.809 1.00 98.44 81 ILE A O 1
ATOM 638 N N . ARG A 1 82 ? -1.153 4.225 -4.779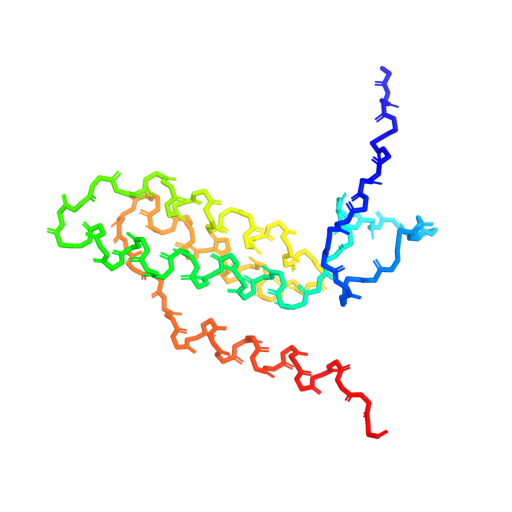 1.00 98.19 82 ARG A N 1
ATOM 639 C CA . ARG A 1 82 ? -1.558 5.623 -4.591 1.00 98.19 82 ARG A CA 1
ATOM 640 C C . ARG A 1 82 ? -3.071 5.772 -4.441 1.00 98.19 82 ARG A C 1
ATOM 642 O O . ARG A 1 82 ? -3.530 6.511 -3.565 1.00 98.19 82 ARG A O 1
ATOM 649 N N . ASP A 1 83 ? -3.842 5.092 -5.285 1.00 98.25 83 ASP A N 1
ATOM 650 C CA . ASP A 1 83 ? -5.304 5.085 -5.219 1.00 98.25 83 ASP A CA 1
ATOM 651 C C . ASP A 1 83 ? -5.788 4.468 -3.898 1.00 98.25 83 ASP A C 1
ATOM 653 O O . ASP A 1 83 ? -6.535 5.117 -3.163 1.00 98.25 83 ASP A O 1
ATOM 657 N N . ALA A 1 84 ? -5.266 3.296 -3.518 1.00 98.12 84 ALA A N 1
ATOM 658 C CA . ALA A 1 84 ? -5.572 2.651 -2.241 1.00 98.12 84 ALA A CA 1
ATOM 659 C C . ALA A 1 84 ? -5.271 3.559 -1.034 1.00 98.12 84 ALA A C 1
ATOM 661 O O . ALA A 1 84 ? -6.116 3.731 -0.151 1.00 98.12 84 ALA A O 1
ATOM 662 N N . ARG A 1 85 ? -4.096 4.206 -1.016 1.00 98.25 85 ARG A N 1
ATOM 663 C CA . ARG A 1 85 ? -3.721 5.178 0.023 1.00 98.25 85 ARG A CA 1
ATOM 664 C C . ARG A 1 85 ? -4.702 6.341 0.085 1.00 98.25 85 ARG A C 1
ATOM 666 O O . ARG A 1 85 ? -5.168 6.681 1.170 1.00 98.25 85 ARG A O 1
ATOM 673 N N . THR A 1 86 ? -5.016 6.943 -1.059 1.00 97.75 86 THR A N 1
ATOM 674 C CA . THR A 1 86 ? -5.890 8.122 -1.139 1.00 97.75 86 THR A CA 1
ATOM 675 C C . THR A 1 86 ? -7.307 7.791 -0.676 1.00 97.75 86 THR A C 1
ATOM 677 O O . THR A 1 86 ? -7.882 8.534 0.121 1.00 97.75 86 THR A O 1
ATOM 680 N N . ARG A 1 87 ? -7.867 6.656 -1.113 1.00 97.56 87 ARG A N 1
ATOM 681 C CA . ARG A 1 87 ? -9.196 6.187 -0.688 1.00 97.56 87 ARG A CA 1
ATOM 682 C C . ARG A 1 87 ? -9.258 5.897 0.806 1.00 97.56 87 ARG A C 1
ATOM 684 O O . ARG A 1 87 ? -10.228 6.288 1.456 1.00 97.56 87 ARG A O 1
ATOM 691 N N . TYR A 1 88 ? -8.216 5.286 1.368 1.00 96.62 88 TYR A N 1
ATOM 692 C CA . TYR A 1 88 ? -8.164 5.056 2.807 1.00 96.62 88 TYR A CA 1
ATOM 693 C C . TYR A 1 88 ? -8.031 6.366 3.599 1.00 96.62 88 TYR A C 1
ATOM 695 O O . TYR A 1 88 ? -8.753 6.575 4.571 1.00 96.62 88 TYR A O 1
ATOM 703 N N . GLN A 1 89 ? -7.159 7.282 3.166 1.00 94.62 89 GLN A N 1
ATOM 704 C CA . GLN A 1 89 ? -6.967 8.586 3.814 1.00 94.62 89 GLN A CA 1
ATOM 705 C C . GLN A 1 89 ? -8.236 9.450 3.816 1.00 94.62 89 GLN A C 1
ATOM 707 O O . GLN A 1 89 ? -8.474 10.174 4.777 1.00 94.62 89 GLN A O 1
ATOM 712 N N . THR A 1 90 ? -9.022 9.405 2.738 1.00 93.81 90 THR A N 1
ATOM 713 C CA . THR A 1 90 ? -10.180 10.296 2.547 1.00 93.81 90 THR A CA 1
ATOM 714 C C . THR A 1 90 ? -11.495 9.708 3.040 1.00 93.81 90 THR A C 1
ATOM 716 O O . THR A 1 90 ? -12.351 10.458 3.499 1.00 93.81 90 THR A O 1
ATOM 719 N N . GLY A 1 91 ? -11.671 8.390 2.945 1.00 89.31 91 GLY A N 1
ATOM 720 C CA . GLY A 1 91 ? -12.950 7.736 3.228 1.00 89.31 91 GLY A CA 1
ATOM 721 C C . GLY A 1 91 ? -12.834 6.428 3.999 1.00 89.31 91 GLY A C 1
ATOM 722 O O . GLY A 1 91 ? -13.804 5.682 4.048 1.00 89.31 91 GLY A O 1
ATOM 723 N N . GLU A 1 92 ? -11.658 6.117 4.552 1.00 89.81 92 GLU A N 1
ATOM 724 C CA . GLU A 1 92 ? -11.380 4.896 5.325 1.00 89.81 92 GLU A CA 1
ATOM 725 C C . GLU A 1 92 ? -11.667 3.583 4.582 1.00 89.81 92 GLU A C 1
ATOM 727 O O . GLU A 1 92 ? -11.753 2.514 5.189 1.00 89.81 92 GLU A O 1
ATOM 732 N N . GLN A 1 93 ? -11.776 3.651 3.256 1.00 96.19 93 GLN A N 1
ATOM 733 C CA . GLN A 1 93 ? -12.004 2.491 2.408 1.00 96.19 93 GLN A CA 1
ATOM 734 C C . GLN A 1 93 ? -10.765 1.599 2.432 1.00 96.19 93 GLN A C 1
ATOM 736 O O . GLN A 1 93 ? -9.653 2.060 2.165 1.00 96.19 93 GLN A O 1
ATOM 741 N N . MET A 1 94 ? -10.960 0.326 2.775 1.00 96.44 94 MET A N 1
ATOM 742 C CA . MET A 1 94 ? -9.874 -0.649 2.812 1.00 96.44 94 MET A CA 1
ATOM 743 C C . MET A 1 94 ? -9.258 -0.845 1.425 1.00 96.44 94 MET A C 1
ATOM 745 O O . MET A 1 94 ? -10.004 -0.924 0.446 1.00 96.44 94 MET A O 1
ATOM 749 N N . PRO A 1 95 ? -7.920 -0.958 1.334 1.00 97.31 95 PRO A N 1
ATOM 750 C CA . PRO A 1 95 ? -7.265 -1.399 0.112 1.00 97.31 95 PRO A CA 1
ATOM 751 C C . PRO A 1 95 ? -7.802 -2.755 -0.352 1.00 97.31 95 PRO A C 1
ATOM 753 O O . PRO A 1 95 ? -8.065 -3.640 0.467 1.00 97.31 95 PRO A O 1
ATOM 756 N N . ASP A 1 96 ? -7.922 -2.930 -1.667 1.00 97.44 96 ASP A N 1
ATOM 757 C CA . ASP A 1 96 ? -8.146 -4.249 -2.252 1.00 97.44 96 ASP A CA 1
ATOM 758 C C . ASP A 1 96 ? -6.825 -5.024 -2.238 1.00 97.44 96 ASP A 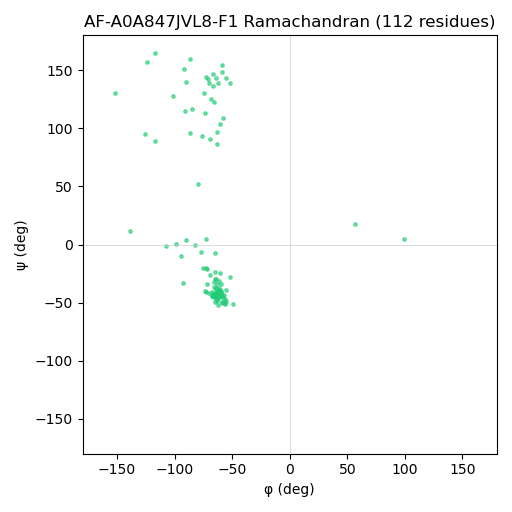C 1
ATOM 760 O O . ASP A 1 96 ? -5.973 -4.890 -3.118 1.00 97.44 96 ASP A O 1
ATOM 764 N N . TRP A 1 97 ? -6.631 -5.802 -1.176 1.00 96.94 97 TRP A N 1
ATOM 765 C CA . TRP A 1 97 ? -5.403 -6.563 -0.975 1.00 96.94 97 TRP A CA 1
ATOM 766 C C . TRP A 1 97 ? -5.191 -7.647 -2.032 1.00 96.94 97 TRP A C 1
ATOM 768 O O . TRP A 1 97 ? -4.045 -7.939 -2.357 1.00 96.94 97 TRP A O 1
ATOM 778 N N . ASN A 1 98 ? -6.266 -8.203 -2.598 1.00 97.50 98 ASN A N 1
ATOM 779 C CA . ASN A 1 98 ? -6.163 -9.239 -3.623 1.00 97.50 98 ASN A CA 1
ATOM 780 C C . ASN A 1 98 ? -5.696 -8.648 -4.958 1.00 97.50 98 ASN A C 1
ATOM 782 O O . ASN A 1 98 ? -4.854 -9.242 -5.631 1.00 97.50 98 ASN A O 1
ATOM 786 N N . ASP A 1 99 ? -6.207 -7.473 -5.337 1.00 97.25 99 ASP A N 1
ATOM 787 C CA . ASP A 1 99 ? -5.730 -6.768 -6.532 1.00 97.25 99 ASP A CA 1
ATOM 788 C C . ASP A 1 99 ? -4.253 -6.363 -6.391 1.00 97.25 99 ASP A C 1
ATOM 790 O O . ASP A 1 99 ? -3.452 -6.589 -7.304 1.00 97.25 99 ASP A O 1
ATOM 794 N N . LEU A 1 100 ? -3.863 -5.833 -5.225 1.00 97.44 100 LEU A N 1
ATOM 795 C CA . LEU A 1 100 ? -2.471 -5.468 -4.949 1.00 97.44 100 LEU A CA 1
ATOM 796 C C . LEU A 1 100 ? -1.531 -6.683 -4.999 1.00 97.44 100 LEU A C 1
ATOM 798 O O . LEU A 1 100 ? -0.484 -6.602 -5.643 1.00 97.44 100 LEU A O 1
ATOM 802 N N . ASP A 1 101 ? -1.908 -7.809 -4.388 1.00 96.75 101 ASP A N 1
ATOM 803 C CA . ASP A 1 101 ? -1.135 -9.058 -4.444 1.00 96.75 101 ASP A CA 1
ATOM 804 C C . ASP A 1 101 ? -1.007 -9.585 -5.884 1.00 96.75 101 ASP A C 1
ATOM 806 O O . ASP A 1 101 ? 0.084 -9.924 -6.349 1.00 96.75 101 ASP A O 1
ATOM 810 N N . GLY A 1 102 ? -2.094 -9.533 -6.659 1.00 96.88 102 GLY A N 1
ATOM 811 C CA . GLY A 1 102 ? -2.079 -9.894 -8.076 1.00 96.88 102 GLY A CA 1
ATOM 812 C C . GLY A 1 102 ? -1.111 -9.041 -8.903 1.00 96.88 102 GLY A C 1
ATOM 813 O O . GLY A 1 102 ? -0.381 -9.568 -9.749 1.00 96.88 102 GLY A O 1
ATOM 814 N N . LYS A 1 103 ? -1.056 -7.726 -8.657 1.00 96.94 103 LYS A N 1
ATOM 815 C CA . LYS A 1 103 ? -0.104 -6.823 -9.329 1.00 96.94 103 LYS A CA 1
ATOM 816 C C . LYS A 1 103 ? 1.340 -7.098 -8.911 1.00 96.94 103 LYS A C 1
ATOM 818 O O . LYS A 1 103 ? 2.211 -7.125 -9.780 1.00 96.94 103 LYS A O 1
ATOM 823 N N . LEU A 1 104 ? 1.593 -7.360 -7.627 1.00 95.50 104 LEU A N 1
ATOM 824 C CA . LEU A 1 104 ? 2.912 -7.775 -7.133 1.00 95.50 104 LEU A CA 1
ATOM 825 C C . LEU A 1 104 ? 3.393 -9.060 -7.824 1.00 95.50 104 LEU A C 1
ATOM 827 O O . LEU A 1 104 ? 4.521 -9.111 -8.318 1.00 95.50 104 LEU A O 1
ATOM 831 N N . GLY A 1 105 ? 2.523 -10.067 -7.941 1.00 94.88 105 GLY A N 1
ATOM 832 C CA . GLY A 1 105 ? 2.830 -11.326 -8.623 1.00 94.88 105 GLY A CA 1
ATOM 833 C C . GLY A 1 105 ? 3.210 -11.146 -10.099 1.00 94.88 105 GLY A C 1
ATOM 834 O O . GLY A 1 105 ? 4.163 -11.767 -10.579 1.00 94.88 105 GLY A O 1
ATOM 835 N N . ARG A 1 106 ? 2.525 -10.246 -10.819 1.00 93.88 106 ARG A N 1
ATOM 836 C CA . ARG A 1 106 ? 2.868 -9.896 -12.213 1.00 93.88 106 ARG A CA 1
ATOM 837 C C . ARG A 1 106 ? 4.235 -9.227 -12.321 1.00 93.88 106 ARG A C 1
ATOM 839 O O . ARG A 1 106 ? 5.004 -9.558 -13.216 1.00 93.88 106 ARG A O 1
ATOM 846 N N . VAL A 1 107 ? 4.553 -8.309 -11.408 1.00 92.25 107 VAL A N 1
ATOM 847 C CA . VAL A 1 107 ? 5.868 -7.654 -11.395 1.00 92.25 107 VAL A CA 1
ATOM 848 C C . VAL A 1 107 ? 6.971 -8.672 -11.117 1.00 92.25 107 VAL A C 1
ATOM 850 O O . VAL A 1 107 ? 7.944 -8.722 -11.863 1.00 92.25 107 VAL A O 1
ATOM 853 N N . ARG A 1 108 ? 6.793 -9.534 -10.108 1.00 87.75 108 ARG A N 1
ATOM 854 C CA . ARG A 1 108 ? 7.757 -10.593 -9.775 1.00 87.75 108 ARG A CA 1
ATOM 855 C C . ARG A 1 108 ? 8.045 -11.506 -10.960 1.00 87.75 108 ARG A C 1
ATOM 857 O O . ARG A 1 108 ? 9.206 -11.707 -11.302 1.00 87.75 108 ARG A O 1
ATOM 864 N N . THR A 1 109 ? 7.001 -12.024 -11.603 1.00 87.81 109 THR A N 1
ATOM 865 C CA . THR A 1 109 ? 7.145 -12.915 -12.766 1.00 87.81 109 THR A CA 1
ATOM 866 C C . THR A 1 109 ? 7.807 -12.226 -13.958 1.00 87.81 109 THR A C 1
ATOM 868 O O . THR A 1 109 ? 8.596 -12.859 -14.646 1.00 87.81 109 THR A O 1
ATOM 871 N N . ALA A 1 110 ? 7.574 -10.927 -14.163 1.00 80.38 110 ALA A N 1
ATOM 872 C CA . ALA A 1 110 ? 8.248 -10.155 -15.207 1.00 80.38 110 ALA A CA 1
ATOM 873 C C . ALA A 1 110 ? 9.739 -9.874 -14.915 1.00 80.38 110 ALA A C 1
ATOM 875 O O . ALA A 1 110 ? 10.494 -9.580 -15.839 1.00 80.38 110 ALA A O 1
ATOM 876 N N . THR A 1 111 ? 10.165 -9.936 -13.649 1.00 67.88 111 THR A N 1
ATOM 877 C CA . THR A 1 111 ? 11.549 -9.642 -13.224 1.00 67.88 111 THR A CA 1
ATOM 878 C C . THR A 1 111 ? 12.471 -10.860 -13.120 1.00 67.88 111 THR A C 1
ATOM 880 O O . THR A 1 111 ? 13.675 -10.673 -12.955 1.00 67.88 111 THR A O 1
ATOM 883 N N . VAL A 1 112 ? 11.952 -12.088 -13.214 1.00 57.19 112 VAL A N 1
ATOM 884 C CA . VAL A 1 112 ? 12.770 -13.314 -13.205 1.00 57.19 112 VAL A CA 1
ATOM 885 C C . VAL A 1 112 ? 13.136 -13.672 -14.654 1.00 57.19 112 VAL A C 1
ATOM 887 O O . VAL A 1 112 ? 12.229 -13.966 -15.430 1.00 57.19 112 VAL A O 1
ATOM 890 N N . PRO A 1 113 ? 14.422 -13.645 -15.055 1.00 48.00 113 PRO A N 1
ATOM 891 C CA . PRO A 1 113 ? 14.840 -14.256 -16.313 1.00 48.00 113 PRO A CA 1
ATOM 892 C C . PRO A 1 113 ? 14.775 -15.789 -16.188 1.00 48.00 113 PRO A C 1
ATOM 894 O O . PRO A 1 113 ? 15.091 -16.312 -15.118 1.00 48.00 113 PRO A O 1
ATOM 897 N N . GLU A 1 114 ? 14.364 -16.481 -17.260 1.00 39.56 114 GLU A N 1
ATOM 898 C CA . GLU A 1 114 ? 14.520 -17.946 -17.399 1.00 39.56 114 GLU A CA 1
ATOM 899 C C . GLU A 1 114 ? 15.970 -18.406 -17.180 1.00 39.56 114 GLU A C 1
ATOM 901 O O . GLU A 1 114 ? 16.902 -17.693 -17.629 1.00 39.56 114 GLU A O 1
#

Secondary structure (DSSP, 8-state):
------PPPPS-TTSPP----SSS---SS---HHHHHHHHHHHHHHHHHHHTT-S-HHHHHHHHHHHHHHTTTSHHHHHHHHHHHHHHHHH-PPP-HHHHHHHHHHHHHHH---

pLDDT: mean 85.03, st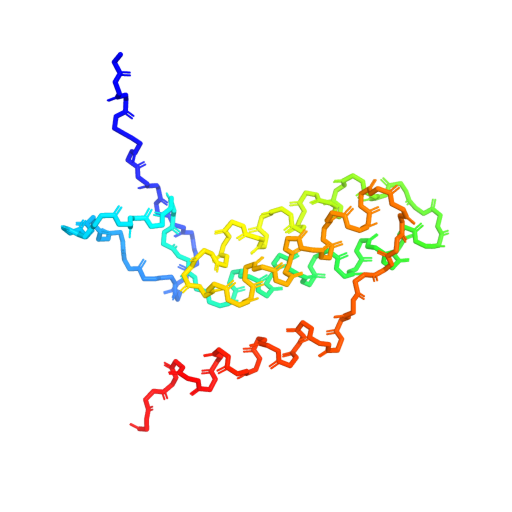d 17.08, range [39.56, 98.44]

Radius of gyration: 15.28 Å; Cα contacts (8 Å, |Δi|>4): 111; chains: 1; bounding box: 36×44×36 Å

Sequence (114 aa):
MTETLIPKAKKCGNCPPLVVPRRSYTPTRPSCIECVEKHLGAAYVLLTEAREGYAYRLRAVGHLFEAEDEAQEWPELHAAIRDARTRYQTGEQMPDWNDLDGKLGRVRTATVPE

Foldseek 3Di:
DPPPLQADDDPDPPFDPPDPDPDPDDQSHGADLVQLVVLQVVLVVLLVVVVVVDPSLVVSLVSLVSSLSRCPVPVVLNVLSVVQSVCCVPPVDHRPVVVNVVVSVVVVVVPDDD

Solvent-accessible surface area (backbone atoms only — not comparable to full-atom values): 6702 Å² total; per-residue (Å²): 130,87,74,78,82,74,67,77,85,70,94,60,87,77,36,57,74,96,69,87,65,97,54,98,78,66,64,83,52,73,51,29,72,66,56,22,49,55,24,44,53,51,19,53,54,29,47,53,43,30,74,77,69,45,97,29,55,71,60,19,53,50,24,32,51,51,20,24,60,38,24,61,88,40,64,71,56,18,50,52,38,46,49,33,42,50,41,28,75,75,69,68,42,77,61,64,62,67,62,53,50,54,48,50,52,52,52,53,61,72,70,56,80,134

Mean predicted aligned error: 7.3 Å

Nearest PDB structures (foldseek):
  8fit-assembly2_C  TM=6.042E-01  e=9.432E+00  synthetic construct
  7wc8-assembly1_A  TM=4.338E-01  e=5.241E+00  Homo sapiens